Protein AF-A0A3D0MT92-F1 (afdb_monomer)

Solvent-accessible surface area (backbone atoms only — not comparable to full-atom values): 4059 Å² total; per-residue (Å²): 132,85,82,69,74,55,77,42,80,74,48,103,90,43,45,43,50,55,28,23,12,89,91,76,60,55,61,68,79,60,71,67,57,55,55,51,51,50,53,49,32,61,76,65,74,50,94,76,81,67,90,70,53,28,66,50,78,68,68,56,64,78,105

Secondary structure (DSSP, 8-state):
----TT--EEETTEEGGGGS-TTT------HHHHHHHHHHHHHH-S----S-S---HHHHH--

Sequence (63 aa):
MKQLLNDFQLTPHFNLREFQCRCCQQAKVWPQLTLCLEKLRTLWGKPLILT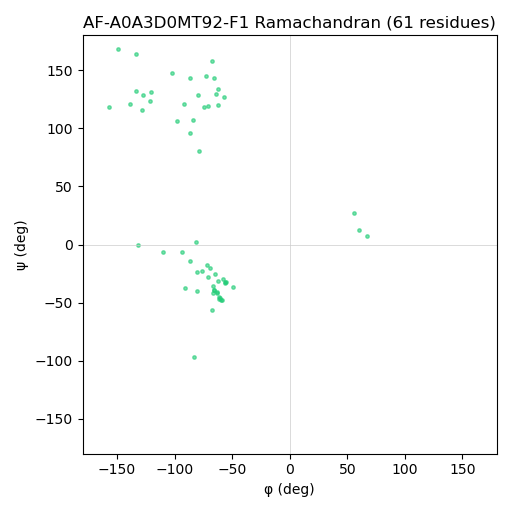SGYRCPTHNKEV

Structure (mmCIF, N/CA/C/O backbone):
data_AF-A0A3D0MT92-F1
#
_entry.id   AF-A0A3D0MT92-F1
#
loop_
_atom_site.group_PDB
_atom_site.id
_atom_site.type_symbol
_atom_site.label_atom_id
_atom_site.label_alt_id
_atom_site.label_comp_id
_atom_site.label_asym_id
_atom_site.label_entity_id
_atom_site.label_seq_id
_atom_site.pdbx_PDB_ins_code
_atom_site.Cartn_x
_atom_site.Cartn_y
_atom_site.Cartn_z
_atom_site.occupancy
_atom_site.B_iso_or_equiv
_atom_site.auth_seq_id
_atom_site.auth_comp_id
_atom_site.auth_asym_id
_atom_site.auth_atom_id
_atom_site.pdbx_PDB_model_num
ATOM 1 N N . MET A 1 1 ? 20.191 -9.235 10.967 1.00 48.44 1 MET A N 1
ATOM 2 C CA . MET A 1 1 ? 18.968 -8.402 10.928 1.00 48.44 1 MET A CA 1
ATOM 3 C C . MET A 1 1 ? 18.622 -8.166 9.465 1.00 48.44 1 MET A C 1
ATOM 5 O O . MET A 1 1 ? 19.462 -7.624 8.760 1.00 48.44 1 MET A O 1
ATOM 9 N N . LYS A 1 2 ? 17.479 -8.658 8.962 1.00 54.47 2 LYS A N 1
ATOM 10 C CA . LYS A 1 2 ? 17.073 -8.387 7.571 1.00 54.47 2 LYS A CA 1
ATOM 11 C C . LYS A 1 2 ? 16.674 -6.918 7.483 1.00 54.47 2 LYS A C 1
ATOM 13 O O . LYS A 1 2 ? 15.768 -6.497 8.192 1.00 54.47 2 LYS A O 1
ATOM 18 N N . GLN A 1 3 ? 17.372 -6.153 6.656 1.00 62.62 3 GLN A N 1
ATOM 19 C CA . GLN A 1 3 ? 16.996 -4.779 6.358 1.00 62.62 3 GLN A CA 1
ATOM 20 C C . GLN A 1 3 ? 15.623 -4.812 5.677 1.00 62.62 3 GLN A C 1
ATOM 22 O O . GLN A 1 3 ? 15.437 -5.496 4.670 1.00 62.62 3 GLN A O 1
ATOM 27 N N . LEU A 1 4 ? 14.642 -4.155 6.283 1.00 80.69 4 LEU A N 1
ATOM 28 C CA . LEU A 1 4 ? 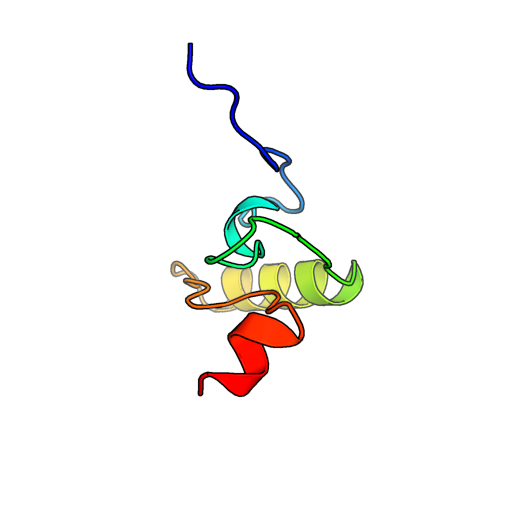13.274 -4.124 5.788 1.00 80.69 4 LEU A CA 1
ATOM 29 C C . LEU A 1 4 ? 13.152 -2.978 4.776 1.00 80.69 4 LEU A C 1
ATOM 31 O O . LEU A 1 4 ? 13.003 -1.817 5.150 1.00 80.69 4 LEU A O 1
ATOM 35 N N . LEU A 1 5 ? 13.279 -3.298 3.485 1.00 89.19 5 LEU A N 1
ATOM 36 C CA . LEU A 1 5 ? 13.110 -2.324 2.405 1.00 89.19 5 LEU A CA 1
ATOM 37 C C . LEU A 1 5 ? 11.656 -1.825 2.363 1.00 89.19 5 LEU A C 1
ATOM 39 O O . LEU A 1 5 ? 10.726 -2.597 2.601 1.00 89.19 5 LEU A O 1
ATOM 43 N N . ASN A 1 6 ? 11.472 -0.539 2.049 1.00 94.88 6 ASN A N 1
ATOM 44 C CA . ASN A 1 6 ? 10.166 0.127 1.968 1.00 94.88 6 ASN A CA 1
ATOM 45 C C . ASN A 1 6 ? 9.318 0.017 3.245 1.00 94.88 6 ASN A C 1
ATOM 47 O O . ASN A 1 6 ? 8.091 0.058 3.172 1.00 94.88 6 ASN A O 1
ATOM 51 N N . ASP A 1 7 ? 9.947 -0.131 4.413 1.00 95.75 7 ASP A N 1
ATOM 52 C CA . ASP A 1 7 ? 9.234 -0.102 5.686 1.00 95.75 7 ASP A CA 1
ATOM 53 C C . ASP A 1 7 ? 8.917 1.331 6.106 1.00 95.75 7 ASP A C 1
ATOM 55 O O . ASP A 1 7 ? 9.639 1.958 6.879 1.00 95.75 7 ASP A O 1
ATOM 59 N N . PHE A 1 8 ? 7.857 1.876 5.521 1.00 95.38 8 PHE A N 1
ATOM 60 C CA . PHE A 1 8 ? 7.418 3.236 5.785 1.00 95.38 8 PHE A CA 1
ATOM 61 C C . PHE A 1 8 ? 5.899 3.273 5.887 1.00 95.38 8 PHE A C 1
ATOM 63 O O . PHE A 1 8 ? 5.195 2.916 4.941 1.00 95.38 8 PHE A O 1
ATOM 70 N N . GLN A 1 9 ? 5.384 3.714 7.030 1.00 97.50 9 GLN A N 1
ATOM 71 C CA . GLN A 1 9 ? 3.946 3.818 7.242 1.00 97.50 9 GLN A CA 1
ATOM 72 C C . GLN A 1 9 ? 3.388 5.026 6.476 1.00 97.50 9 GLN A C 1
ATOM 74 O O . GLN A 1 9 ? 3.773 6.160 6.744 1.00 97.50 9 GLN A O 1
ATOM 79 N N . LEU A 1 10 ? 2.485 4.794 5.517 1.00 97.62 10 LEU A N 1
ATOM 80 C CA . LEU A 1 10 ? 1.907 5.852 4.673 1.00 97.62 10 LEU A CA 1
ATOM 81 C C . LEU A 1 10 ? 0.619 6.427 5.270 1.00 97.62 10 LEU A C 1
ATOM 83 O O . LEU A 1 10 ? 0.339 7.614 5.142 1.00 97.62 10 LEU A O 1
ATOM 87 N N . THR A 1 11 ? -0.188 5.560 5.873 1.00 98.12 11 THR A N 1
ATOM 88 C CA . THR A 1 11 ? -1.496 5.854 6.482 1.00 98.12 11 THR A CA 1
ATOM 89 C C . THR A 1 11 ? -1.705 4.893 7.657 1.00 98.12 11 THR A C 1
ATOM 91 O O . THR A 1 11 ? -0.941 3.931 7.759 1.00 98.12 11 THR A O 1
ATOM 94 N N . PRO A 1 12 ? -2.699 5.084 8.542 1.00 98.44 12 PRO A N 1
ATOM 95 C CA . PRO A 1 12 ? -2.930 4.180 9.672 1.00 98.44 12 PRO A CA 1
ATOM 96 C C . PRO A 1 12 ? -2.972 2.696 9.297 1.00 98.44 12 PRO A C 1
ATOM 98 O O . PRO A 1 12 ? -2.449 1.869 10.040 1.00 98.44 12 PRO A O 1
ATOM 101 N N . HIS A 1 13 ? -3.522 2.359 8.128 1.00 98.56 13 HIS A N 1
ATOM 102 C CA . HIS A 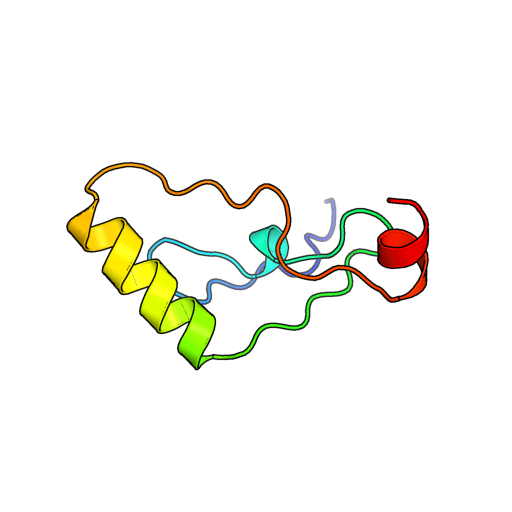1 13 ? -3.682 0.967 7.731 1.00 98.56 13 HIS A CA 1
ATOM 103 C C . HIS A 1 13 ? -2.785 0.482 6.596 1.00 98.56 13 HIS A C 1
ATOM 105 O O . HIS A 1 13 ? -2.827 -0.714 6.307 1.00 98.56 13 HIS A O 1
ATOM 111 N N . PHE A 1 14 ? -2.010 1.360 5.955 1.00 98.25 14 PHE A N 1
ATOM 112 C CA . PHE A 1 14 ? -1.169 0.971 4.824 1.00 98.25 14 PHE A CA 1
ATOM 113 C C . PHE A 1 14 ? 0.294 1.394 4.986 1.00 98.25 14 PHE A C 1
ATOM 115 O O . PHE A 1 14 ? 0.605 2.571 5.202 1.00 98.25 14 PHE A O 1
ATOM 122 N N . ASN A 1 15 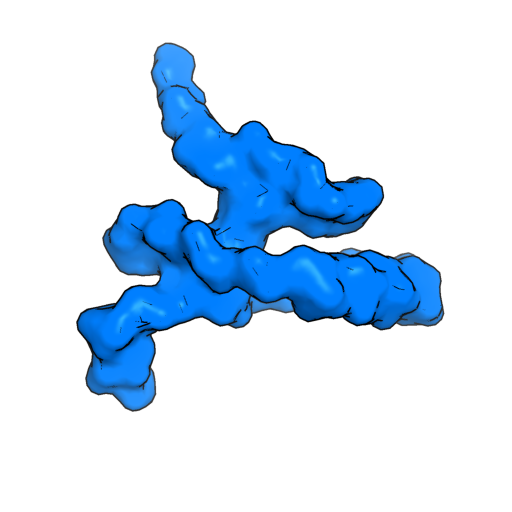? 1.191 0.428 4.796 1.00 97.75 15 ASN A N 1
ATOM 123 C CA . ASN A 1 15 ? 2.641 0.586 4.724 1.00 97.75 15 ASN A CA 1
ATOM 124 C C . ASN A 1 15 ? 3.112 0.538 3.259 1.00 97.75 15 ASN A C 1
ATOM 126 O O . ASN A 1 15 ? 2.552 -0.175 2.426 1.00 97.75 15 ASN A O 1
ATOM 130 N N . LEU A 1 16 ? 4.172 1.277 2.925 1.00 97.75 16 LEU A N 1
ATOM 131 C CA . LEU A 1 16 ? 4.713 1.377 1.568 1.00 97.75 16 LEU A CA 1
ATOM 132 C C . LEU A 1 16 ? 5.086 0.017 0.965 1.00 97.75 16 LEU A C 1
ATOM 134 O O . LEU A 1 16 ? 4.906 -0.180 -0.239 1.00 97.75 16 LEU A O 1
ATOM 138 N N . ARG A 1 17 ? 5.529 -0.947 1.780 1.00 96.56 17 ARG A N 1
ATOM 139 C CA . ARG A 1 17 ? 5.848 -2.306 1.315 1.00 96.56 17 ARG A CA 1
ATOM 140 C C . ARG A 1 17 ? 4.681 -3.012 0.635 1.00 96.56 17 ARG A C 1
ATOM 142 O O . ARG A 1 17 ? 4.905 -3.832 -0.246 1.00 96.56 17 ARG A O 1
ATOM 149 N N . GLU A 1 18 ? 3.444 -2.705 1.017 1.00 97.19 18 GLU A N 1
ATOM 150 C CA . GLU A 1 18 ? 2.248 -3.327 0.436 1.00 97.19 18 GLU A CA 1
ATOM 151 C C . GLU A 1 18 ? 2.037 -2.883 -1.016 1.00 97.19 18 GLU A C 1
ATOM 153 O O . GLU A 1 18 ? 1.389 -3.569 -1.806 1.00 97.19 18 GLU A O 1
ATOM 158 N N . PHE A 1 19 ? 2.639 -1.752 -1.392 1.00 97.69 19 PHE A N 1
ATOM 159 C CA . PHE A 1 19 ? 2.589 -1.215 -2.743 1.00 97.69 19 PHE A CA 1
ATOM 160 C C . PHE A 1 19 ? 3.772 -1.640 -3.607 1.00 97.69 19 PHE A C 1
ATOM 162 O O . PHE A 1 19 ? 3.791 -1.318 -4.795 1.00 97.69 19 PHE A O 1
ATOM 169 N N . GLN A 1 20 ? 4.774 -2.324 -3.054 1.00 97.12 20 GLN A N 1
ATOM 170 C CA . GLN A 1 20 ? 5.987 -2.618 -3.800 1.00 97.12 20 GLN A CA 1
ATOM 171 C C . GLN A 1 20 ? 5.752 -3.685 -4.872 1.00 97.12 20 GLN A C 1
ATOM 173 O O . GLN A 1 20 ? 5.010 -4.653 -4.689 1.00 97.12 20 GLN A O 1
ATOM 178 N N . CYS A 1 21 ? 6.444 -3.539 -5.996 1.00 96.44 21 CYS A N 1
ATOM 179 C CA . CYS A 1 21 ? 6.451 -4.557 -7.028 1.00 96.44 21 CYS A CA 1
ATOM 180 C C . CYS A 1 21 ? 7.099 -5.838 -6.494 1.00 96.44 21 CYS A C 1
ATOM 182 O O . CYS A 1 21 ? 8.211 -5.810 -5.972 1.00 96.44 21 CYS A O 1
ATOM 184 N N . ARG A 1 22 ? 6.428 -6.981 -6.662 1.00 93.50 22 ARG A N 1
ATOM 185 C CA . ARG A 1 22 ? 6.896 -8.271 -6.129 1.00 93.50 22 ARG A CA 1
ATOM 186 C C . ARG A 1 22 ? 8.209 -8.757 -6.747 1.00 93.50 22 ARG A C 1
ATOM 188 O O . ARG A 1 22 ? 8.927 -9.495 -6.086 1.00 93.50 22 ARG A O 1
ATOM 195 N N . CYS A 1 23 ? 8.543 -8.345 -7.972 1.00 94.44 23 CYS A N 1
ATOM 196 C CA . CYS A 1 23 ? 9.768 -8.804 -8.633 1.00 94.44 23 CYS A CA 1
ATOM 197 C C . CYS A 1 23 ? 11.029 -8.051 -8.180 1.00 94.44 23 CYS A C 1
ATOM 199 O O . CYS A 1 23 ? 12.084 -8.655 -8.039 1.00 94.44 23 CYS A O 1
ATOM 201 N N . CYS A 1 24 ? 10.941 -6.733 -7.978 1.00 94.56 24 CYS A N 1
ATOM 202 C CA . CYS A 1 24 ? 12.110 -5.864 -7.787 1.00 94.56 24 CYS A CA 1
ATOM 203 C C . CYS A 1 24 ? 11.995 -4.925 -6.586 1.00 94.56 24 CYS A C 1
ATOM 205 O O . CYS A 1 24 ? 12.899 -4.131 -6.349 1.00 94.56 24 CYS A O 1
ATOM 207 N N . GLN A 1 25 ? 10.880 -4.979 -5.855 1.00 95.56 25 GLN A N 1
ATOM 208 C CA . GLN A 1 25 ? 10.603 -4.170 -4.667 1.00 95.56 25 GLN A CA 1
ATOM 209 C C . GLN A 1 25 ? 10.599 -2.653 -4.921 1.00 95.56 25 GLN A C 1
ATOM 211 O O . GLN A 1 25 ? 10.554 -1.871 -3.979 1.00 95.56 25 GLN A O 1
ATOM 216 N N . GLN A 1 26 ? 10.582 -2.196 -6.177 1.00 96.38 26 GLN A N 1
ATOM 217 C CA . GLN A 1 26 ? 10.301 -0.791 -6.467 1.00 96.38 26 GLN A CA 1
ATOM 218 C C . GLN A 1 26 ? 8.886 -0.453 -5.998 1.00 96.38 26 GLN A C 1
ATOM 220 O O . GLN A 1 26 ? 7.947 -1.185 -6.307 1.00 96.38 26 GLN A O 1
ATOM 225 N N . ALA A 1 27 ? 8.723 0.669 -5.303 1.00 96.31 27 ALA A N 1
ATOM 226 C CA . ALA A 1 27 ? 7.426 1.189 -4.900 1.00 96.31 27 ALA A CA 1
ATOM 227 C C . ALA A 1 27 ? 7.254 2.598 -5.473 1.00 96.31 27 ALA A C 1
ATOM 229 O O . ALA A 1 27 ? 8.074 3.484 -5.243 1.00 96.31 27 ALA A O 1
ATOM 230 N N . LYS A 1 28 ? 6.186 2.798 -6.246 1.00 95.81 28 LYS A N 1
ATOM 231 C CA . LYS A 1 28 ? 5.739 4.115 -6.703 1.00 95.81 28 LYS A CA 1
ATOM 232 C C . LYS A 1 28 ? 4.271 4.224 -6.351 1.00 95.81 28 LYS A C 1
ATOM 234 O O . LYS A 1 28 ? 3.464 3.447 -6.854 1.00 95.81 28 LYS A O 1
ATOM 239 N N . VAL A 1 29 ? 3.936 5.156 -5.471 1.00 96.75 29 VAL A N 1
ATOM 240 C CA . VAL A 1 29 ? 2.565 5.334 -5.003 1.00 96.75 29 VAL A CA 1
ATOM 241 C C . VAL A 1 29 ? 2.207 6.807 -5.046 1.00 96.75 29 VAL A C 1
ATOM 243 O O . VAL A 1 29 ? 2.978 7.663 -4.617 1.00 96.75 29 VAL A O 1
ATOM 246 N N . TRP A 1 30 ? 1.042 7.110 -5.608 1.00 97.25 30 TRP A N 1
ATOM 247 C CA . TRP A 1 30 ? 0.528 8.469 -5.608 1.00 97.25 30 TRP A CA 1
ATOM 248 C C . TRP A 1 30 ? -0.103 8.768 -4.237 1.00 97.25 30 TRP A C 1
ATOM 250 O O . TRP A 1 30 ? -0.942 7.980 -3.799 1.00 97.25 30 TRP A O 1
ATOM 260 N N . PRO A 1 31 ? 0.243 9.874 -3.550 1.00 95.25 31 PRO A N 1
ATOM 261 C CA . PRO A 1 31 ? -0.245 10.131 -2.191 1.00 95.25 31 PRO A CA 1
ATOM 262 C C . PRO A 1 31 ? -1.771 10.143 -2.059 1.00 95.25 31 PRO A C 1
ATOM 264 O O . PRO A 1 31 ? -2.324 9.707 -1.058 1.00 95.25 31 PRO A O 1
ATOM 267 N N . GLN A 1 32 ? -2.496 10.596 -3.079 1.00 97.94 32 GLN A N 1
ATOM 268 C CA . GLN A 1 32 ? -3.954 10.628 -2.995 1.00 97.94 32 GLN A CA 1
ATOM 269 C C . GLN A 1 32 ? -4.598 9.245 -3.170 1.00 97.94 32 GLN A C 1
ATOM 271 O O . GLN A 1 32 ? -5.677 9.012 -2.629 1.00 97.94 32 GLN A O 1
ATOM 276 N N . LEU A 1 33 ? -3.917 8.287 -3.814 1.00 97.94 33 LEU A N 1
ATOM 277 C CA . LEU A 1 33 ? -4.360 6.891 -3.819 1.00 97.94 33 LEU A CA 1
ATOM 278 C C . LEU A 1 33 ? -4.378 6.322 -2.394 1.00 97.94 33 LEU A C 1
ATOM 280 O O . LEU A 1 33 ? -5.361 5.694 -2.010 1.00 97.94 33 LEU A O 1
ATOM 284 N N . THR A 1 34 ? -3.331 6.560 -1.598 1.00 97.81 34 THR A N 1
ATOM 285 C CA . THR A 1 34 ? -3.247 6.016 -0.230 1.00 97.81 34 THR A CA 1
ATOM 286 C C . THR A 1 34 ? -4.320 6.619 0.670 1.00 97.81 34 THR A C 1
ATOM 288 O O . THR A 1 34 ? -4.965 5.885 1.411 1.00 97.81 34 THR A O 1
ATOM 291 N N . LEU A 1 35 ? -4.600 7.920 0.540 1.00 98.31 35 LEU A N 1
ATOM 292 C CA . LEU A 1 35 ? -5.696 8.579 1.259 1.00 98.31 35 LEU A CA 1
ATOM 293 C C . LEU A 1 35 ? -7.074 8.021 0.871 1.00 98.31 35 LEU A C 1
ATOM 295 O O . LEU A 1 35 ? -7.928 7.830 1.736 1.00 98.31 35 LEU A O 1
ATOM 299 N N . CYS A 1 36 ? -7.310 7.749 -0.414 1.00 98.50 36 CYS A N 1
ATOM 300 C CA . CYS A 1 36 ? -8.560 7.139 -0.869 1.00 98.50 36 CYS A CA 1
ATOM 301 C C . CYS A 1 36 ? -8.716 5.699 -0.360 1.00 98.50 36 CYS A C 1
ATOM 303 O O . CYS A 1 36 ? -9.802 5.329 0.084 1.00 98.50 36 CYS A O 1
ATOM 305 N N . LEU A 1 37 ? -7.643 4.903 -0.376 1.00 98.38 37 LEU A N 1
ATOM 306 C CA . LEU A 1 37 ? -7.646 3.539 0.159 1.00 98.38 37 LEU A CA 1
ATOM 307 C C . LEU A 1 37 ? -7.861 3.517 1.675 1.00 98.38 37 LEU A C 1
ATOM 309 O O . LEU A 1 37 ? -8.607 2.674 2.164 1.00 98.38 37 LEU A O 1
ATOM 313 N N . GLU A 1 38 ? -7.269 4.458 2.412 1.00 98.62 38 GLU A N 1
ATOM 314 C CA . GLU A 1 38 ? -7.475 4.621 3.855 1.00 98.62 38 GLU A CA 1
ATOM 315 C C . GLU A 1 38 ? -8.942 4.922 4.181 1.00 98.62 38 GLU A C 1
ATOM 317 O O . GLU A 1 38 ? -9.546 4.256 5.026 1.00 98.62 38 GLU A O 1
ATOM 322 N N . LYS A 1 39 ? -9.559 5.856 3.445 1.00 98.69 39 LYS A N 1
ATOM 323 C CA . LYS A 1 39 ? -10.997 6.139 3.562 1.00 98.69 39 LYS A CA 1
ATOM 324 C C . LYS A 1 39 ? -11.842 4.908 3.244 1.00 98.69 39 LYS A C 1
ATOM 326 O O . LYS A 1 39 ? -12.733 4.571 4.018 1.00 98.69 39 LYS A O 1
ATOM 331 N N . LEU A 1 40 ? -11.550 4.222 2.137 1.00 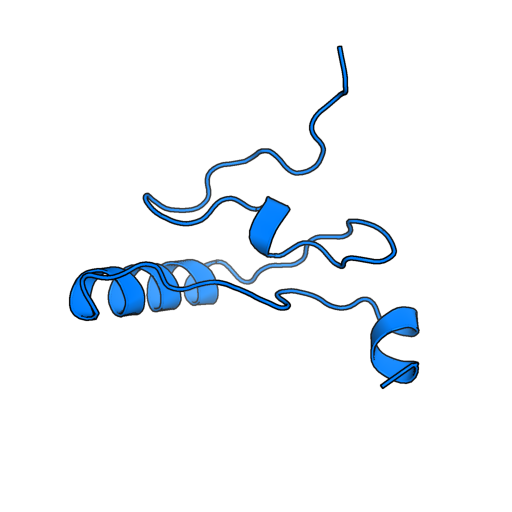98.62 40 LEU A N 1
ATOM 332 C CA . LEU A 1 40 ? -12.269 3.012 1.740 1.00 98.62 40 LEU A CA 1
ATOM 333 C C . LEU A 1 40 ? -12.171 1.930 2.818 1.00 98.62 40 LEU A C 1
ATOM 335 O O . LEU A 1 40 ? -13.188 1.371 3.212 1.00 98.62 40 LEU A O 1
ATOM 339 N N . ARG A 1 41 ? -10.968 1.657 3.329 1.00 98.44 41 ARG A N 1
ATOM 340 C CA . ARG A 1 41 ? -10.749 0.653 4.372 1.00 98.44 41 ARG A CA 1
ATOM 341 C C . ARG A 1 41 ? -11.461 1.010 5.674 1.00 98.44 41 ARG A C 1
ATOM 343 O O . ARG A 1 41 ? -12.061 0.131 6.285 1.00 98.44 41 ARG A O 1
ATOM 350 N N . THR A 1 42 ? -11.424 2.280 6.070 1.00 98.56 42 THR A N 1
ATOM 351 C CA . THR A 1 42 ? -12.128 2.771 7.261 1.00 98.56 42 THR A CA 1
ATOM 352 C C . THR A 1 42 ? -13.637 2.551 7.138 1.00 98.56 42 THR A C 1
ATOM 354 O O . THR A 1 42 ? -14.251 2.014 8.054 1.00 98.56 42 THR A O 1
ATOM 357 N N . LEU A 1 43 ? -14.227 2.886 5.985 1.00 98.56 43 LEU A N 1
ATOM 358 C CA . LEU A 1 43 ? -15.652 2.657 5.712 1.00 98.56 43 LEU A CA 1
ATOM 359 C C . LEU A 1 43 ? -16.005 1.166 5.619 1.00 98.56 43 LEU A C 1
ATOM 361 O O . LEU A 1 43 ? -17.083 0.754 6.036 1.00 98.56 43 LEU A O 1
ATOM 365 N N . TRP A 1 44 ? -15.098 0.356 5.071 1.00 98.12 44 TRP A N 1
ATOM 366 C CA . TRP A 1 44 ? -15.281 -1.085 4.915 1.00 98.12 44 TRP A CA 1
ATOM 367 C C . TRP A 1 44 ? -15.222 -1.843 6.251 1.00 98.12 44 TRP A C 1
ATOM 369 O O . TRP A 1 44 ? -15.811 -2.916 6.380 1.00 98.12 44 TRP A O 1
ATOM 379 N N . GLY A 1 45 ? -14.496 -1.316 7.244 1.00 98.19 45 GLY A N 1
ATOM 380 C CA . GLY A 1 45 ? -14.404 -1.883 8.595 1.00 98.19 45 GLY A CA 1
ATOM 381 C C . GLY A 1 45 ? -13.682 -3.235 8.680 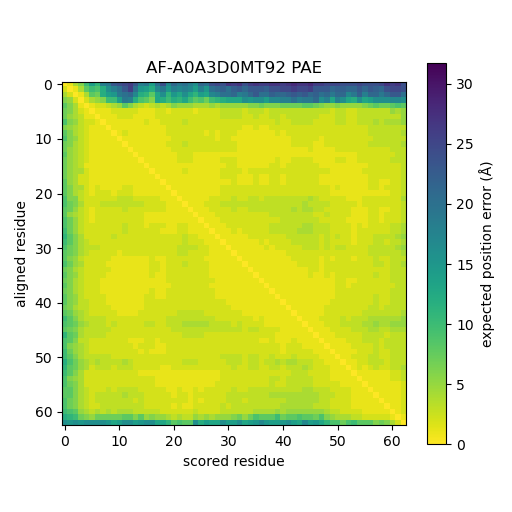1.00 98.19 45 GLY A C 1
ATOM 382 O O . GLY A 1 45 ? -13.670 -3.869 9.733 1.00 98.19 45 GLY A O 1
ATOM 383 N N . LYS A 1 46 ? -13.076 -3.701 7.583 1.00 97.88 46 LYS A N 1
ATOM 384 C CA . LYS A 1 46 ? -12.305 -4.950 7.503 1.00 97.88 46 LYS A CA 1
ATOM 385 C C . LYS A 1 46 ? -10.984 -4.712 6.772 1.00 97.88 46 LYS A C 1
ATOM 387 O O . LYS A 1 46 ? -10.846 -3.711 6.067 1.00 97.88 46 LYS A O 1
ATOM 392 N N . PRO A 1 47 ? -10.008 -5.628 6.885 1.00 97.62 47 PRO A N 1
ATOM 393 C CA . PRO A 1 47 ? -8.771 -5.506 6.135 1.00 97.62 47 PRO A CA 1
ATOM 394 C C . PRO A 1 47 ? -8.993 -5.427 4.619 1.00 97.62 47 PRO A C 1
ATOM 396 O O . PRO A 1 47 ? -9.640 -6.293 4.035 1.00 97.62 47 PRO A O 1
ATOM 399 N N . LEU A 1 48 ? -8.420 -4.398 3.991 1.00 97.56 48 LEU A N 1
ATOM 400 C CA . LEU A 1 48 ? -8.306 -4.278 2.538 1.00 97.56 48 LEU A CA 1
ATOM 401 C C . LEU A 1 48 ? -6.905 -4.747 2.130 1.00 97.56 48 LEU A C 1
ATOM 403 O O . LEU A 1 48 ? -5.928 -4.059 2.415 1.00 97.56 48 LEU A O 1
ATOM 407 N N . ILE A 1 49 ? -6.811 -5.933 1.525 1.00 96.50 49 ILE A N 1
ATOM 408 C CA . ILE A 1 49 ? -5.533 -6.569 1.176 1.00 96.50 49 ILE A CA 1
ATOM 409 C C . ILE A 1 49 ? -5.125 -6.182 -0.245 1.00 96.50 49 ILE A C 1
ATOM 411 O O . ILE A 1 49 ? -5.835 -6.479 -1.207 1.00 96.50 49 ILE A O 1
ATOM 415 N N . LEU A 1 50 ? -3.957 -5.557 -0.384 1.00 95.81 50 LEU A N 1
ATOM 416 C CA . LEU A 1 50 ? -3.384 -5.218 -1.683 1.00 95.81 50 LEU A CA 1
ATOM 417 C C . LEU A 1 50 ? -2.616 -6.421 -2.242 1.00 95.81 50 LEU A C 1
ATOM 419 O O . LEU A 1 50 ? -1.532 -6.758 -1.777 1.00 95.81 50 LEU A O 1
ATOM 423 N N . THR A 1 51 ? -3.170 -7.080 -3.261 1.00 94.62 51 THR A N 1
ATOM 424 C CA . THR A 1 51 ? -2.504 -8.212 -3.937 1.00 94.62 51 THR A CA 1
ATOM 425 C C . THR A 1 51 ? -1.459 -7.752 -4.958 1.00 94.62 51 THR A C 1
ATOM 427 O O . THR A 1 51 ? -0.516 -8.485 -5.268 1.00 94.62 51 THR A O 1
ATOM 430 N N . SER A 1 52 ? -1.600 -6.525 -5.467 1.00 92.25 52 SER A N 1
ATOM 431 C CA . SER A 1 52 ? -0.577 -5.825 -6.243 1.00 92.25 52 SER A CA 1
ATOM 432 C C . SER A 1 52 ? -0.796 -4.313 -6.200 1.00 92.25 52 SER A C 1
ATOM 434 O O . SER A 1 52 ? -1.815 -3.844 -6.700 1.00 92.25 52 SER A O 1
ATOM 436 N N . GLY A 1 53 ? 0.165 -3.562 -5.655 1.00 94.75 53 GLY A N 1
ATOM 437 C CA . GLY A 1 53 ? 0.200 -2.100 -5.768 1.00 94.75 53 GLY A CA 1
ATOM 438 C C . GLY A 1 53 ? 0.835 -1.648 -7.084 1.00 94.75 53 GLY A C 1
ATOM 439 O O . GLY A 1 53 ? 0.176 -1.605 -8.117 1.00 94.75 53 GLY A O 1
ATOM 440 N N . TYR A 1 54 ? 2.128 -1.325 -7.065 1.00 96.94 5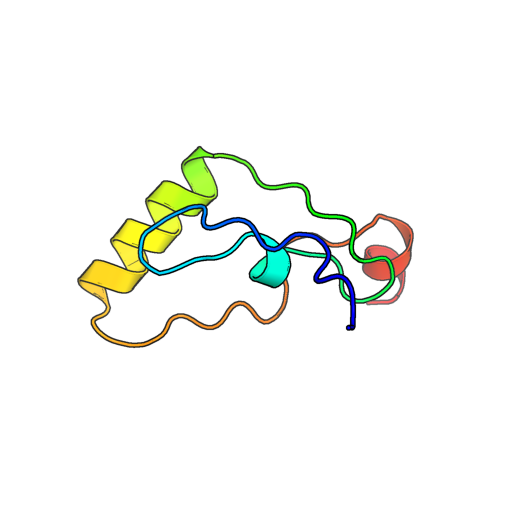4 TYR A N 1
ATOM 441 C CA . TYR A 1 54 ? 2.896 -0.983 -8.262 1.00 96.94 54 TYR A CA 1
ATOM 442 C C . TYR A 1 54 ? 3.464 -2.232 -8.951 1.00 96.94 54 TYR A C 1
ATOM 444 O O . TYR A 1 54 ? 3.933 -3.168 -8.303 1.00 96.94 54 TYR A O 1
ATOM 452 N N . ARG A 1 55 ? 3.486 -2.223 -10.288 1.00 97.00 55 ARG A N 1
ATOM 453 C CA . ARG A 1 55 ? 4.211 -3.196 -11.116 1.00 97.00 55 ARG A CA 1
ATOM 454 C C . ARG A 1 55 ? 5.226 -2.452 -11.971 1.00 97.00 55 ARG A C 1
ATOM 456 O O . ARG A 1 55 ? 4.886 -1.462 -12.614 1.00 97.00 55 ARG A O 1
ATOM 463 N N . CYS A 1 56 ? 6.472 -2.919 -11.983 1.00 96.88 56 CYS A N 1
ATOM 464 C CA . CYS A 1 56 ? 7.449 -2.386 -12.925 1.00 96.88 56 CYS A CA 1
ATOM 465 C C . CYS A 1 56 ? 7.062 -2.786 -14.365 1.00 96.88 56 CYS A C 1
ATOM 467 O O . CYS A 1 56 ? 6.349 -3.778 -14.548 1.00 96.88 56 CYS A O 1
ATOM 469 N N . PRO A 1 57 ? 7.539 -2.061 -15.396 1.00 97.12 57 PRO A N 1
ATOM 470 C CA . PRO A 1 57 ? 7.195 -2.364 -16.784 1.00 97.12 57 PRO A CA 1
ATOM 471 C C . PRO A 1 57 ? 7.513 -3.802 -17.212 1.00 97.12 57 PRO A C 1
ATOM 473 O O . PRO A 1 57 ? 6.785 -4.350 -18.028 1.00 97.12 57 PRO A O 1
ATOM 476 N N . THR A 1 58 ? 8.569 -4.415 -16.666 1.00 96.81 58 THR A N 1
ATOM 477 C CA . THR A 1 58 ? 8.929 -5.814 -16.952 1.00 96.81 58 THR A CA 1
ATOM 478 C C . THR A 1 58 ? 7.885 -6.7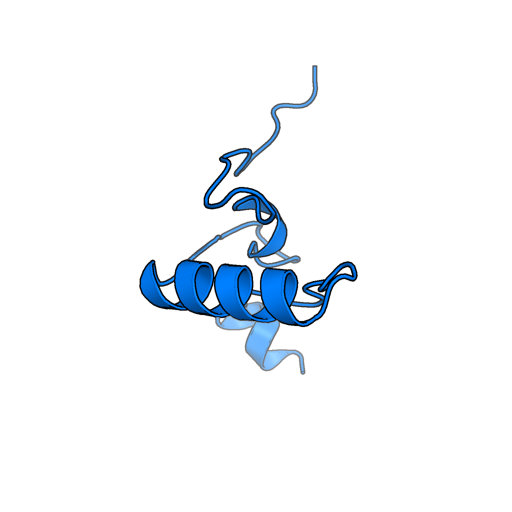77 -16.391 1.00 96.81 58 THR A C 1
ATOM 480 O O . THR A 1 58 ? 7.256 -7.492 -17.159 1.00 96.81 58 THR A O 1
ATOM 483 N N . HIS A 1 59 ? 7.609 -6.717 -15.085 1.00 95.62 59 HIS A N 1
ATOM 484 C CA . HIS A 1 59 ? 6.624 -7.592 -14.437 1.00 95.62 59 HIS A CA 1
ATOM 485 C C . HIS A 1 59 ? 5.204 -7.387 -14.977 1.00 95.62 59 HIS A C 1
ATOM 487 O O . HIS A 1 59 ? 4.406 -8.313 -15.012 1.00 95.62 59 HIS A O 1
ATOM 493 N N . ASN A 1 60 ? 4.860 -6.167 -15.404 1.00 96.44 60 ASN A N 1
ATOM 494 C CA . ASN A 1 60 ? 3.548 -5.900 -15.990 1.00 96.44 60 ASN A CA 1
ATOM 495 C C . ASN A 1 60 ? 3.369 -6.496 -17.397 1.00 96.44 60 ASN A C 1
ATOM 497 O O . ASN A 1 60 ? 2.238 -6.584 -17.852 1.00 96.44 60 ASN A O 1
ATOM 501 N N . LYS A 1 61 ? 4.447 -6.864 -18.10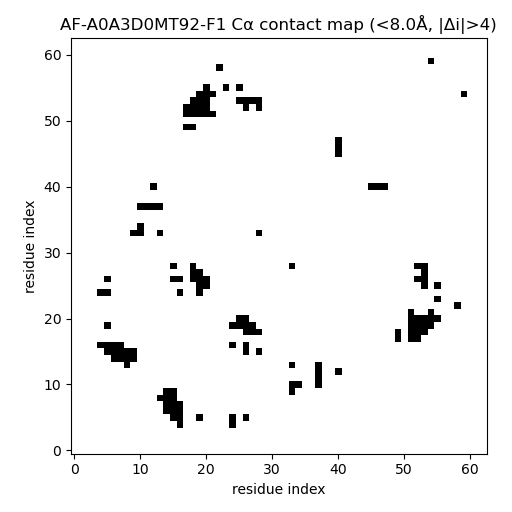0 1.00 96.69 61 LYS A N 1
ATOM 502 C CA . LYS A 1 61 ? 4.376 -7.528 -19.415 1.00 96.69 61 LYS A CA 1
ATOM 503 C C . LYS A 1 61 ? 4.260 -9.051 -19.315 1.00 96.69 61 LYS A C 1
ATOM 505 O O . LYS A 1 61 ? 3.981 -9.692 -20.316 1.00 96.69 61 LYS A O 1
ATOM 510 N N . GLU A 1 62 ? 4.519 -9.620 -18.140 1.00 93.56 62 GLU A N 1
ATOM 511 C CA . GLU A 1 62 ? 4.468 -11.067 -17.879 1.00 93.56 62 GLU A CA 1
ATOM 512 C C . GLU A 1 62 ? 3.035 -11.575 -17.613 1.00 93.56 62 GLU A C 1
ATOM 514 O O . GLU A 1 62 ? 2.856 -12.753 -17.304 1.00 93.56 62 GLU A O 1
ATOM 519 N N . VAL A 1 63 ? 2.029 -10.692 -17.692 1.00 79.94 63 VAL A N 1
ATOM 520 C CA . VAL A 1 63 ? 0.614 -10.944 -17.361 1.00 79.94 63 VAL A CA 1
ATOM 521 C C . VAL A 1 63 ? -0.327 -10.633 -18.513 1.00 79.94 63 VAL A C 1
ATOM 523 O O . VAL A 1 63 ? 0.022 -9.767 -19.346 1.00 79.94 63 VAL A O 1
#

Radius of gyration: 12.6 Å; Cα contacts (8 Å, |Δi|>4): 72; chains: 1; bounding box: 35×22×30 Å

Mean predicted aligned error: 3.39 Å

Foldseek 3Di:
DPDDPQQADLDPQDGQQQAAAPPPRDGDDDSVVVVVVNVVCVVVVDDDRRPYHDHDPVRVVVD

pLDDT: mean 94.24, std 9.44, range [48.44, 98.69]